Protein AF-A0A3S4U200-F1 (afdb_monomer_lite)

Sequence (75 aa):
MEAEEGDTVVLLGPSGAGKSTLIRTLNLLEVPTTGQLSIANNKFDLSKATANPNAIRQLRQDVGMVFNSIIFGRI

Secondary structure (DSSP, 8-state):
----TT--------TTSSHHHHHHHHTTSS--SS-EEEETTEEEEGGGGGG-HHHHHHHHHH-----SS------

pLDDT: mean 84.85, std 14.19, range [36.97, 95.31]

Radius of gyration: 13.08 Å; chains: 1; bounding box: 26×30×30 Å

Foldseek 3Di:
DDDDPPDDDDDDDDPPPCPVVVVCCLLPVDQDCADWDADLNAIDGSVCNVVDVPSSVVSPVSDDDDDDPDDDDDD

Organism: NCBI:txid758

Structure (mmCIF, N/CA/C/O backbone):
data_AF-A0A3S4U200-F1
#
_entry.id   AF-A0A3S4U200-F1
#
loop_
_atom_site.group_PDB
_atom_site.id
_atom_site.type_symbol
_atom_site.label_atom_id
_atom_site.label_alt_id
_atom_site.label_comp_id
_atom_site.label_asym_id
_atom_site.label_entity_id
_atom_site.label_seq_id
_atom_site.pdbx_PDB_ins_code
_atom_site.Cartn_x
_atom_site.Cartn_y
_atom_site.Cartn_z
_atom_site.occupancy
_atom_site.B_iso_or_equiv
_atom_site.auth_seq_id
_atom_site.auth_comp_id
_atom_site.auth_asym_id
_atom_site.auth_atom_id
_atom_site.pdbx_PDB_model_num
ATOM 1 N N . MET A 1 1 ? -9.204 0.096 -7.675 1.00 73.12 1 MET A N 1
ATOM 2 C CA . MET A 1 1 ? -9.413 -1.213 -7.029 1.00 73.12 1 MET A CA 1
ATOM 3 C C . MET A 1 1 ? -10.012 -0.905 -5.684 1.00 73.12 1 MET A C 1
ATOM 5 O O . MET A 1 1 ? -9.462 -0.059 -4.992 1.00 73.12 1 MET A O 1
ATOM 9 N N . GLU A 1 2 ? -11.141 -1.519 -5.380 1.00 82.31 2 GLU A N 1
ATOM 10 C CA . GLU A 1 2 ? -11.864 -1.353 -4.122 1.00 82.31 2 GLU A CA 1
ATOM 11 C C . GLU A 1 2 ? -11.954 -2.742 -3.487 1.00 82.31 2 GLU A C 1
ATOM 13 O O . GLU A 1 2 ? -11.997 -3.743 -4.207 1.00 82.31 2 GLU A O 1
ATOM 18 N N . ALA A 1 3 ? -11.849 -2.795 -2.166 1.00 89.25 3 ALA A N 1
ATOM 19 C CA . ALA A 1 3 ? -11.959 -4.005 -1.368 1.00 89.25 3 ALA A CA 1
ATOM 20 C C . ALA A 1 3 ? -12.724 -3.620 -0.108 1.00 89.25 3 ALA A C 1
ATOM 22 O O . ALA A 1 3 ? -12.388 -2.612 0.524 1.00 89.25 3 ALA A O 1
ATOM 23 N N . GLU A 1 4 ? -13.744 -4.396 0.216 1.00 91.69 4 GLU A N 1
ATOM 24 C CA . GLU A 1 4 ? -14.631 -4.124 1.336 1.00 91.69 4 GLU A CA 1
ATOM 25 C C . GLU A 1 4 ? -14.182 -4.889 2.583 1.00 91.69 4 GLU A C 1
ATOM 27 O O . GLU A 1 4 ? -13.374 -5.824 2.540 1.00 91.69 4 GLU A O 1
ATOM 32 N N . GLU A 1 5 ? -14.701 -4.481 3.737 1.00 90.44 5 GLU A N 1
ATOM 33 C CA . GLU A 1 5 ? -14.426 -5.184 4.983 1.00 90.44 5 GLU A CA 1
ATOM 34 C C . GLU A 1 5 ? -14.947 -6.631 4.920 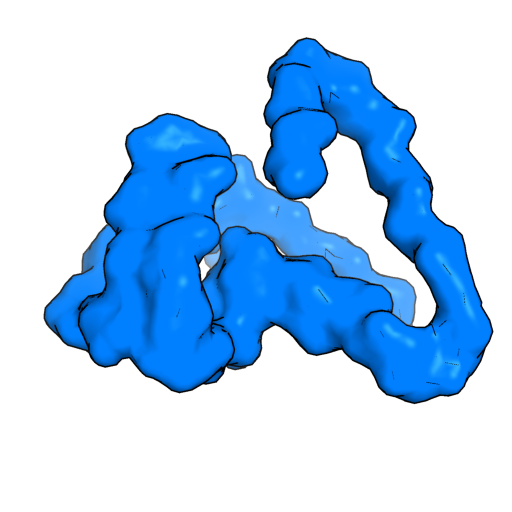1.00 90.44 5 GLU A C 1
ATOM 36 O O . GLU A 1 5 ? -16.104 -6.885 4.592 1.00 90.44 5 GLU A O 1
ATOM 41 N N . GLY A 1 6 ? -14.071 -7.588 5.241 1.00 93.25 6 GLY A N 1
ATOM 42 C CA . GLY A 1 6 ? -14.351 -9.024 5.144 1.00 93.25 6 GLY A CA 1
ATOM 43 C C . GLY A 1 6 ? -13.898 -9.675 3.833 1.00 93.25 6 GLY A C 1
ATOM 44 O O . GLY A 1 6 ? -13.850 -10.906 3.761 1.00 93.25 6 GLY A O 1
ATOM 45 N N . ASP A 1 7 ? -13.494 -8.891 2.830 1.00 94.38 7 ASP A N 1
ATOM 46 C CA . ASP A 1 7 ? -13.012 -9.445 1.568 1.00 94.38 7 ASP A CA 1
ATOM 47 C C . ASP A 1 7 ? -11.668 -10.161 1.729 1.00 94.38 7 ASP A C 1
ATOM 49 O O . ASP A 1 7 ? -10.705 -9.660 2.313 1.00 94.38 7 ASP A O 1
ATOM 53 N N . THR A 1 8 ? -11.572 -11.337 1.110 1.00 94.12 8 THR A N 1
ATOM 54 C CA . THR A 1 8 ? -10.291 -12.003 0.866 1.00 94.12 8 THR A CA 1
ATOM 55 C C . THR A 1 8 ? -9.904 -11.795 -0.588 1.00 94.12 8 THR A C 1
ATOM 57 O O . THR A 1 8 ? -10.460 -12.421 -1.490 1.00 94.12 8 THR A O 1
ATOM 60 N N . VAL A 1 9 ? -8.930 -10.916 -0.821 1.00 92.38 9 VAL A N 1
ATOM 61 C CA . VAL A 1 9 ? -8.497 -10.539 -2.169 1.00 92.38 9 VAL A CA 1
ATOM 62 C C . VAL A 1 9 ? -7.143 -11.157 -2.503 1.00 92.38 9 VAL A C 1
ATOM 64 O O . VAL A 1 9 ? -6.206 -11.111 -1.707 1.00 92.38 9 VAL A O 1
ATOM 67 N N . VAL A 1 10 ? -7.019 -11.709 -3.713 1.00 92.81 10 VAL A N 1
ATOM 68 C CA . VAL A 1 10 ? -5.770 -12.293 -4.219 1.00 92.81 10 VAL A CA 1
ATOM 69 C C . VAL A 1 10 ? -5.234 -11.452 -5.374 1.00 92.81 10 VAL A C 1
ATOM 71 O O . VAL A 1 10 ? -5.921 -11.228 -6.366 1.00 92.81 10 VAL A O 1
ATOM 74 N N . LEU A 1 11 ? -3.974 -11.023 -5.271 1.00 91.31 11 LEU A N 1
ATOM 75 C CA . LEU A 1 11 ? -3.277 -10.305 -6.336 1.00 91.31 11 LEU A CA 1
ATOM 76 C C . LEU A 1 11 ? -2.438 -11.272 -7.185 1.00 91.31 11 LEU A C 1
ATOM 78 O O . LEU A 1 11 ? -1.416 -11.791 -6.732 1.00 91.31 11 LEU A O 1
ATOM 82 N N . LEU A 1 12 ? -2.845 -11.479 -8.438 1.00 93.25 12 LEU A N 1
ATOM 83 C CA . LEU A 1 12 ? -2.187 -12.374 -9.395 1.00 93.25 12 LEU A CA 1
ATOM 84 C C . LEU A 1 12 ? -1.462 -11.592 -10.498 1.00 93.25 12 LEU A C 1
ATOM 86 O O . LEU A 1 12 ? -1.856 -10.491 -10.867 1.00 93.25 12 LEU A O 1
ATOM 90 N N . GLY A 1 13 ? -0.386 -12.169 -11.036 1.00 93.25 13 GLY A N 1
ATOM 91 C CA . GLY A 1 13 ? 0.371 -11.585 -12.148 1.00 93.25 13 GLY A CA 1
ATOM 92 C C . GLY A 1 13 ? 1.787 -12.157 -12.275 1.00 93.25 13 GLY A C 1
ATOM 93 O O . GLY A 1 13 ? 2.289 -12.752 -11.314 1.00 93.25 13 GLY A O 1
ATOM 94 N N . PRO A 1 14 ? 2.469 -11.961 -13.417 1.00 95.31 14 PRO A N 1
ATOM 95 C CA . PRO A 1 14 ? 3.814 -12.488 -13.653 1.00 95.31 14 PRO A CA 1
ATOM 96 C C . PRO A 1 14 ? 4.859 -11.877 -12.708 1.00 95.31 14 PRO A C 1
ATOM 98 O O . PRO A 1 14 ? 4.619 -10.866 -12.033 1.00 95.31 14 PRO A O 1
ATOM 101 N N . SER A 1 15 ? 6.032 -12.509 -12.612 1.00 92.69 15 SER A N 1
ATOM 102 C CA . SER A 1 15 ? 7.164 -11.921 -11.885 1.00 92.69 15 SER A CA 1
ATOM 103 C C . SER A 1 15 ? 7.518 -10.555 -12.481 1.00 92.69 15 SER A C 1
ATOM 105 O O . SER A 1 15 ? 7.432 -10.366 -13.689 1.00 92.69 15 SER A O 1
ATOM 107 N N . GLY A 1 16 ? 7.848 -9.583 -11.629 1.00 91.31 16 GLY A N 1
ATOM 108 C CA . GLY A 1 16 ? 8.133 -8.210 -12.063 1.00 91.31 16 GLY A CA 1
ATOM 109 C C . GLY A 1 16 ? 6.907 -7.334 -12.358 1.00 91.31 16 GLY A C 1
ATOM 110 O O . GLY A 1 16 ? 7.074 -6.135 -12.528 1.00 91.31 16 GLY A O 1
ATOM 111 N N . ALA A 1 17 ? 5.673 -7.855 -12.313 1.00 93.56 17 ALA A N 1
ATOM 112 C CA . ALA A 1 17 ? 4.454 -7.060 -12.548 1.00 93.56 17 ALA A CA 1
ATOM 113 C C . ALA A 1 17 ? 4.133 -6.004 -11.462 1.00 93.56 17 ALA A C 1
ATOM 115 O O . ALA A 1 17 ? 3.044 -5.443 -11.452 1.00 93.56 17 ALA A O 1
ATOM 116 N N . GLY A 1 18 ? 5.026 -5.780 -10.493 1.00 91.50 18 GLY A N 1
ATOM 117 C CA . GLY A 1 18 ? 4.828 -4.778 -9.440 1.00 91.50 18 GLY A CA 1
ATOM 118 C C . GLY A 1 18 ? 3.939 -5.209 -8.268 1.00 91.50 18 GLY A C 1
ATOM 119 O O . GLY A 1 18 ? 3.621 -4.384 -7.423 1.00 91.50 18 GLY A O 1
ATOM 120 N N . LYS A 1 19 ? 3.570 -6.493 -8.145 1.00 93.62 19 LYS A N 1
ATOM 121 C CA . LYS A 1 19 ? 2.709 -6.984 -7.045 1.00 93.62 19 LYS A CA 1
ATOM 122 C C . LYS A 1 19 ? 3.246 -6.631 -5.654 1.00 93.62 19 LYS A C 1
ATOM 124 O O . LYS A 1 19 ? 2.530 -6.087 -4.825 1.00 93.62 19 LYS A O 1
ATOM 129 N N . SER A 1 20 ? 4.523 -6.922 -5.401 1.00 91.06 20 SER A N 1
ATOM 130 C CA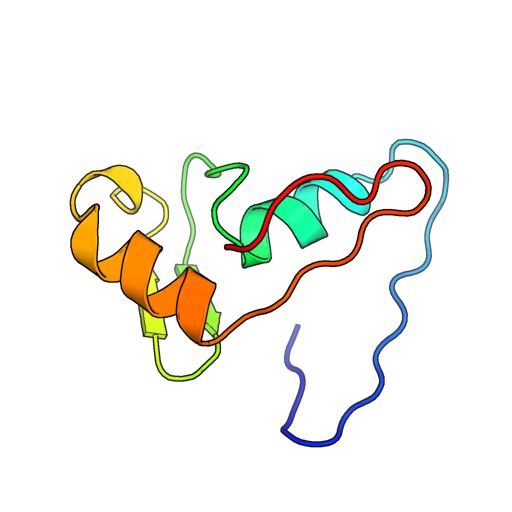 . SER A 1 20 ? 5.153 -6.620 -4.111 1.00 91.06 20 SER A CA 1
ATOM 131 C C . SER A 1 20 ? 5.306 -5.119 -3.877 1.00 91.06 20 SER A C 1
ATOM 133 O O . SER A 1 20 ? 5.172 -4.682 -2.741 1.00 91.06 20 SER A O 1
ATOM 135 N N . THR A 1 21 ? 5.553 -4.341 -4.934 1.00 91.81 21 THR A N 1
ATOM 136 C CA . THR A 1 21 ? 5.561 -2.872 -4.877 1.00 91.81 21 THR A CA 1
ATOM 137 C C . THR A 1 21 ? 4.192 -2.354 -4.452 1.00 91.81 21 THR A C 1
ATOM 139 O O . THR A 1 21 ? 4.106 -1.631 -3.468 1.00 91.81 21 THR A O 1
ATOM 142 N N . LEU A 1 22 ? 3.108 -2.827 -5.078 1.00 91.31 22 LEU A N 1
ATOM 143 C CA . LEU A 1 22 ? 1.747 -2.438 -4.706 1.00 91.31 22 LEU A CA 1
ATOM 144 C C . LEU A 1 22 ? 1.444 -2.736 -3.231 1.00 91.31 22 LEU A C 1
ATOM 146 O O . LEU A 1 22 ? 0.992 -1.848 -2.512 1.00 91.31 22 LEU A O 1
ATOM 150 N N . ILE A 1 23 ? 1.738 -3.950 -2.750 1.00 90.44 23 ILE A N 1
ATOM 151 C CA . ILE 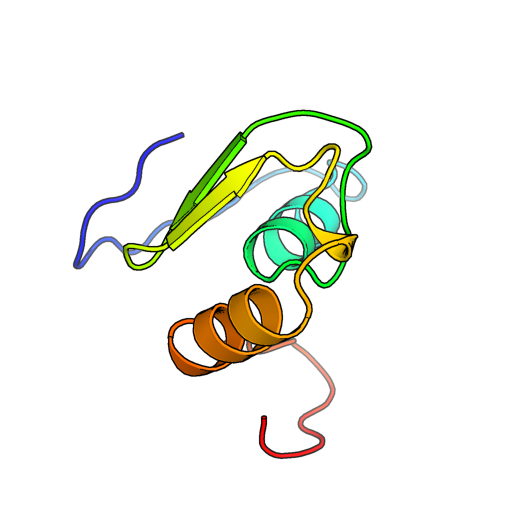A 1 23 ? 1.466 -4.309 -1.346 1.00 90.44 23 ILE A CA 1
ATOM 152 C C . ILE A 1 23 ? 2.305 -3.452 -0.376 1.00 90.44 23 ILE A C 1
ATOM 154 O O . ILE A 1 23 ? 1.809 -3.039 0.672 1.00 90.44 23 ILE A O 1
ATOM 158 N N . ARG A 1 24 ? 3.560 -3.126 -0.716 1.00 89.31 24 ARG A N 1
ATOM 159 C CA . ARG A 1 24 ? 4.385 -2.213 0.098 1.00 89.31 24 ARG A CA 1
ATOM 160 C C . ARG A 1 24 ? 3.868 -0.777 0.069 1.00 89.31 24 ARG A C 1
ATOM 162 O O . ARG A 1 24 ? 3.956 -0.093 1.089 1.00 89.31 24 ARG A O 1
ATOM 169 N N . THR A 1 25 ? 3.303 -0.331 -1.049 1.00 91.19 25 THR A N 1
ATOM 170 C CA . THR A 1 25 ? 2.667 0.985 -1.163 1.00 91.19 25 THR A CA 1
ATOM 171 C C . THR A 1 25 ? 1.419 1.107 -0.297 1.00 91.19 25 THR A C 1
ATOM 173 O O . THR A 1 25 ? 1.236 2.151 0.324 1.00 91.19 25 THR A O 1
ATOM 176 N N . LEU A 1 26 ? 0.616 0.047 -0.155 1.00 89.69 26 LEU A N 1
ATOM 177 C CA . LEU A 1 26 ? -0.554 0.060 0.739 1.00 89.69 26 LEU A CA 1
ATOM 178 C C . LEU A 1 26 ? -0.183 0.320 2.209 1.00 89.69 26 LEU A C 1
ATOM 180 O O . LEU A 1 26 ? -0.937 0.970 2.922 1.00 89.69 26 LEU A O 1
ATOM 184 N N . ASN A 1 27 ? 1.002 -0.122 2.641 1.00 87.75 27 ASN A N 1
ATOM 185 C CA . ASN A 1 27 ? 1.543 0.133 3.984 1.00 87.75 27 ASN A CA 1
ATOM 186 C C . ASN A 1 27 ? 2.457 1.369 4.068 1.00 87.75 27 ASN A C 1
ATOM 188 O O . ASN A 1 27 ? 3.109 1.598 5.095 1.00 87.75 27 ASN A O 1
ATOM 192 N N . LEU A 1 28 ? 2.560 2.143 2.980 1.00 89.38 28 LEU A N 1
ATOM 193 C CA . LEU A 1 28 ? 3.494 3.265 2.836 1.00 89.38 28 LEU A CA 1
ATOM 194 C C . LEU A 1 28 ? 4.938 2.890 3.233 1.00 89.38 28 LEU A C 1
ATOM 196 O O . LEU A 1 28 ? 5.667 3.679 3.840 1.00 89.38 28 LEU A O 1
ATOM 200 N N . LEU A 1 29 ? 5.349 1.654 2.933 1.00 87.69 29 LEU A N 1
ATOM 201 C CA . LEU A 1 29 ? 6.751 1.222 2.975 1.00 87.69 29 LEU A CA 1
ATOM 202 C C . LEU A 1 29 ? 7.488 1.660 1.704 1.00 87.69 29 LEU A C 1
ATOM 204 O O . LEU A 1 29 ? 8.685 1.924 1.743 1.00 87.69 29 LEU A O 1
ATOM 208 N N . GLU A 1 30 ? 6.753 1.767 0.598 1.00 88.31 30 GLU A N 1
ATOM 209 C CA . GLU A 1 30 ? 7.208 2.328 -0.670 1.00 88.31 30 GLU A CA 1
ATOM 210 C C . GLU A 1 30 ? 6.236 3.440 -1.080 1.00 88.31 30 GLU A C 1
ATOM 212 O O . GLU A 1 30 ? 5.065 3.175 -1.355 1.00 88.31 30 GLU A O 1
ATOM 217 N N . VAL A 1 31 ? 6.693 4.693 -1.065 1.00 88.44 31 VAL A N 1
ATOM 218 C CA . VAL A 1 31 ? 5.841 5.858 -1.348 1.00 88.44 31 VAL A CA 1
ATOM 219 C C . VAL A 1 31 ? 5.947 6.209 -2.834 1.00 88.44 31 VAL A C 1
ATOM 221 O O . VAL A 1 31 ? 7.039 6.561 -3.286 1.00 88.44 31 VAL A O 1
ATOM 224 N N . PRO A 1 32 ? 4.855 6.119 -3.612 1.00 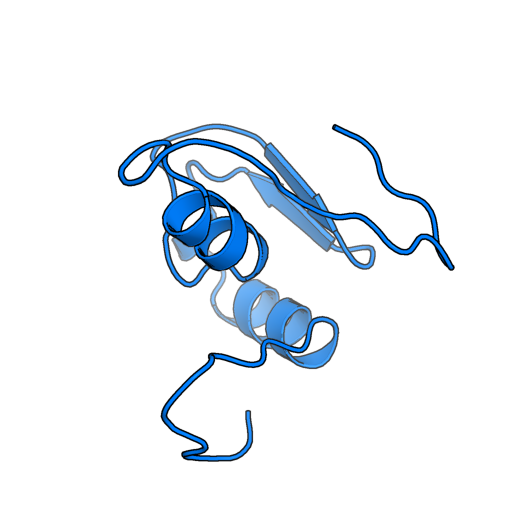88.19 32 PRO A N 1
ATOM 225 C CA . PRO A 1 32 ? 4.872 6.513 -5.012 1.00 88.19 32 PRO A CA 1
ATOM 226 C C . PRO A 1 32 ? 4.923 8.039 -5.135 1.00 88.19 32 PRO A C 1
ATOM 228 O O . PRO A 1 32 ? 4.582 8.770 -4.210 1.00 88.19 32 PRO A O 1
ATOM 231 N N . THR A 1 33 ? 5.328 8.532 -6.303 1.00 89.31 33 THR A N 1
ATOM 232 C CA . THR A 1 33 ? 5.535 9.970 -6.535 1.00 89.31 33 THR A CA 1
ATOM 233 C C . THR A 1 33 ? 4.244 10.788 -6.448 1.00 89.31 33 THR A C 1
ATOM 235 O O . THR A 1 33 ? 4.270 11.940 -6.024 1.00 89.31 33 THR A O 1
ATOM 238 N N . THR A 1 34 ? 3.112 10.217 -6.864 1.00 93.06 34 THR A N 1
ATOM 239 C CA . THR A 1 34 ? 1.801 10.877 -6.888 1.00 93.06 34 THR A CA 1
ATOM 240 C C . THR A 1 34 ? 0.678 9.858 -6.691 1.00 93.06 34 THR A C 1
ATOM 242 O O . THR A 1 34 ? 0.903 8.647 -6.727 1.00 93.06 34 THR A O 1
ATOM 245 N N . GLY A 1 35 ? -0.544 10.352 -6.486 1.00 91.12 35 GLY A N 1
ATOM 246 C CA . GLY A 1 35 ? -1.749 9.536 -6.360 1.00 91.12 35 GLY A CA 1
ATOM 247 C C . GLY A 1 35 ? -2.436 9.711 -5.012 1.00 91.12 35 GLY A C 1
ATOM 248 O O . GLY A 1 35 ? -2.044 10.545 -4.198 1.00 91.12 35 GLY A O 1
ATOM 249 N N . GLN A 1 36 ? -3.484 8.926 -4.791 1.00 92.50 36 GLN A N 1
ATOM 250 C CA . GLN A 1 36 ? -4.267 8.951 -3.560 1.00 92.50 36 GLN A CA 1
ATOM 251 C C . GLN A 1 36 ? -4.427 7.532 -3.025 1.00 92.50 36 GLN A C 1
ATOM 253 O O . GLN A 1 36 ? -4.610 6.592 -3.799 1.00 92.50 36 GLN A O 1
ATOM 258 N N . LEU A 1 37 ? -4.362 7.391 -1.705 1.00 91.31 37 LEU A N 1
ATOM 259 C CA . LEU A 1 37 ? -4.585 6.134 -0.998 1.00 91.31 37 LEU A CA 1
ATOM 260 C C . LEU A 1 37 ? -5.644 6.353 0.081 1.00 91.31 37 LEU A C 1
ATOM 262 O O . LEU A 1 37 ? -5.517 7.263 0.897 1.00 91.31 37 LEU A O 1
ATOM 266 N N . SER A 1 38 ? -6.667 5.504 0.087 1.00 92.25 38 SER A N 1
ATOM 267 C CA . SER A 1 38 ? -7.682 5.440 1.136 1.00 92.25 38 SER A CA 1
ATOM 268 C C . SER A 1 38 ? -7.717 4.014 1.671 1.00 92.25 38 SER A C 1
ATOM 270 O O . SER A 1 38 ? -8.002 3.094 0.909 1.00 92.25 38 SER A O 1
ATOM 272 N N . ILE A 1 39 ? -7.375 3.819 2.943 1.00 90.50 39 ILE A N 1
ATOM 273 C CA . ILE A 1 39 ? -7.262 2.492 3.566 1.00 90.50 39 ILE A CA 1
ATOM 274 C C . ILE A 1 39 ? -7.460 2.608 5.079 1.00 90.50 39 ILE A C 1
ATOM 276 O O . ILE A 1 39 ? -6.971 3.560 5.682 1.00 90.50 39 ILE A O 1
ATOM 280 N N . ALA A 1 40 ? -8.176 1.660 5.692 1.00 88.19 40 ALA A N 1
ATOM 281 C CA . ALA A 1 40 ? -8.407 1.612 7.141 1.00 88.19 40 ALA A CA 1
ATOM 282 C C . ALA A 1 40 ? -8.814 2.980 7.739 1.00 88.19 40 ALA A C 1
ATOM 284 O O . ALA A 1 40 ? -8.215 3.450 8.698 1.00 88.19 40 ALA A O 1
ATOM 285 N N . ASN A 1 41 ? -9.780 3.672 7.118 1.00 89.38 41 ASN A N 1
ATOM 286 C CA . ASN A 1 41 ? -10.241 5.026 7.484 1.00 89.38 41 ASN A CA 1
ATOM 287 C C . ASN A 1 41 ? -9.203 6.163 7.387 1.00 89.38 41 ASN A C 1
ATOM 289 O O . ASN A 1 41 ? -9.512 7.312 7.704 1.00 89.38 41 ASN A O 1
ATOM 293 N N . ASN A 1 42 ? -8.002 5.888 6.885 1.00 89.44 42 ASN A N 1
ATOM 294 C CA . ASN A 1 42 ? -6.967 6.878 6.631 1.00 89.44 42 ASN A CA 1
ATOM 295 C C . ASN A 1 42 ? -6.980 7.307 5.154 1.00 89.44 42 ASN A C 1
ATOM 297 O O . ASN A 1 42 ? -7.196 6.488 4.259 1.00 89.44 42 ASN A O 1
ATOM 301 N N . LYS A 1 43 ? -6.709 8.592 4.887 1.00 92.25 43 LYS A N 1
ATOM 302 C CA . LYS A 1 43 ? -6.577 9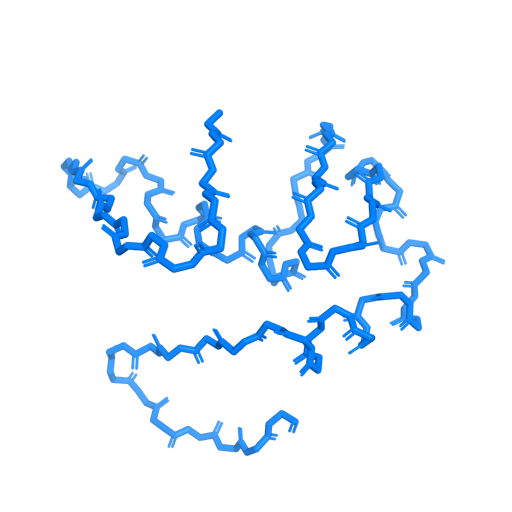.149 3.530 1.00 92.25 43 LYS A CA 1
ATOM 303 C C . LYS A 1 43 ? -5.230 9.838 3.365 1.00 92.25 43 LYS A C 1
ATOM 305 O O . LYS A 1 43 ? -4.872 10.700 4.165 1.00 92.25 43 LYS A O 1
ATOM 310 N N . PHE A 1 44 ? -4.523 9.498 2.295 1.00 91.88 44 PHE A N 1
ATOM 311 C CA . PHE A 1 44 ? -3.208 10.037 1.976 1.00 91.88 44 PHE A CA 1
ATOM 312 C C . PHE A 1 44 ? -3.179 10.598 0.557 1.00 91.88 44 PHE A C 1
ATOM 314 O O . PHE A 1 44 ? -3.538 9.916 -0.403 1.00 91.88 44 PHE A O 1
ATOM 321 N N . ASP A 1 45 ? -2.678 11.825 0.433 1.00 92.81 45 ASP A N 1
ATOM 322 C CA . ASP A 1 45 ? -2.111 12.336 -0.813 1.00 92.81 45 ASP A CA 1
ATOM 323 C C . ASP A 1 45 ? -0.667 11.830 -0.901 1.00 92.81 45 ASP A C 1
ATOM 325 O O . ASP A 1 45 ? 0.192 12.225 -0.106 1.00 92.81 45 ASP A O 1
ATOM 329 N N . LEU A 1 46 ? -0.402 10.925 -1.843 1.00 89.56 46 LEU A N 1
ATOM 330 C CA . LEU A 1 46 ? 0.879 10.225 -1.944 1.00 89.56 46 LEU A CA 1
ATOM 331 C C . LEU A 1 46 ? 2.026 11.165 -2.326 1.00 89.56 46 LEU A C 1
ATOM 333 O O . LEU A 1 46 ? 3.158 10.925 -1.917 1.00 89.56 46 LEU A O 1
ATOM 337 N N . SER A 1 47 ? 1.726 12.299 -2.970 1.00 88.50 47 SER A N 1
ATOM 33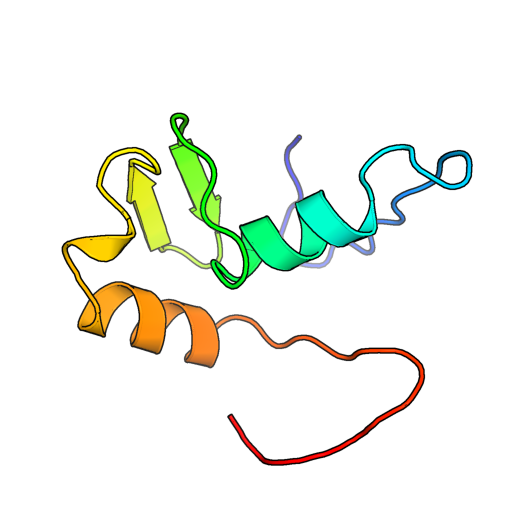8 C CA . SER A 1 47 ? 2.728 13.339 -3.245 1.00 88.50 47 SER A CA 1
ATOM 339 C C . SER A 1 47 ? 3.270 14.012 -1.976 1.00 88.50 47 SER A C 1
ATOM 341 O O . SER A 1 47 ? 4.330 14.637 -2.000 1.00 88.50 47 SER A O 1
ATOM 343 N N . LYS A 1 48 ? 2.554 13.873 -0.852 1.00 88.50 48 LYS A N 1
ATOM 344 C CA . LYS A 1 48 ? 2.882 14.473 0.449 1.00 88.50 48 LYS A CA 1
ATOM 345 C C . LYS A 1 48 ? 2.878 13.454 1.584 1.00 88.50 48 LYS A C 1
ATOM 347 O O . LYS A 1 48 ? 2.939 13.850 2.746 1.00 88.50 48 LYS A O 1
ATOM 352 N N . ALA A 1 49 ? 2.810 12.155 1.288 1.00 79.69 49 ALA A N 1
ATOM 353 C CA . ALA A 1 49 ? 2.628 11.129 2.314 1.00 79.69 49 ALA A CA 1
ATOM 354 C C . ALA A 1 49 ? 3.741 11.154 3.375 1.00 79.69 49 ALA A C 1
ATOM 356 O O . ALA A 1 49 ? 3.474 10.925 4.551 1.00 79.69 49 ALA A O 1
ATOM 357 N N . THR A 1 50 ? 4.969 11.522 2.997 1.00 80.00 50 THR A N 1
ATOM 358 C CA . THR A 1 50 ? 6.115 11.643 3.914 1.00 80.00 50 THR A CA 1
ATOM 359 C C . THR A 1 50 ? 6.072 12.875 4.824 1.00 80.00 50 THR A C 1
ATOM 361 O O . THR A 1 50 ? 6.833 12.938 5.787 1.00 80.00 50 THR A O 1
ATOM 364 N N . ALA A 1 51 ? 5.181 13.840 4.572 1.00 82.44 51 ALA A N 1
ATOM 365 C CA . ALA A 1 51 ? 5.088 15.076 5.349 1.00 82.44 51 ALA A CA 1
ATOM 366 C C . ALA A 1 51 ? 4.453 14.880 6.738 1.00 82.44 51 ALA A C 1
ATOM 368 O O . ALA A 1 51 ? 4.605 15.745 7.598 1.00 82.44 51 ALA A O 1
ATOM 369 N N . ASN A 1 52 ? 3.754 13.761 6.977 1.00 86.38 52 ASN A N 1
ATOM 370 C CA . ASN A 1 52 ? 3.115 13.471 8.263 1.00 86.38 52 ASN A CA 1
ATOM 371 C C . ASN A 1 52 ? 3.487 12.072 8.801 1.00 86.38 52 ASN A C 1
ATOM 373 O O . ASN A 1 52 ? 2.745 11.105 8.607 1.00 86.38 52 ASN A O 1
ATOM 377 N N . PRO A 1 53 ? 4.613 11.954 9.531 1.00 87.50 53 PRO A N 1
ATOM 378 C CA . PRO A 1 53 ? 5.063 10.690 10.119 1.00 87.50 53 PRO A CA 1
ATOM 379 C C . PRO A 1 53 ? 4.074 10.071 11.117 1.00 87.50 53 PRO A C 1
ATOM 381 O O . PRO A 1 53 ? 3.996 8.847 11.220 1.00 87.50 53 PRO A O 1
ATOM 384 N N . ASN A 1 54 ? 3.301 10.893 11.835 1.00 90.94 54 ASN A N 1
ATOM 385 C CA . ASN A 1 54 ? 2.312 10.409 12.802 1.00 90.94 54 ASN A CA 1
ATOM 386 C C . ASN A 1 54 ? 1.153 9.694 12.102 1.00 90.94 54 ASN A C 1
ATOM 388 O O . ASN A 1 54 ? 0.729 8.637 12.559 1.00 90.94 54 ASN A O 1
ATOM 392 N N . ALA A 1 55 ? 0.695 10.220 10.963 1.00 88.94 55 ALA A N 1
ATOM 393 C CA . ALA A 1 55 ? -0.333 9.567 10.155 1.00 88.94 55 ALA A CA 1
ATOM 394 C C . ALA A 1 55 ? 0.153 8.222 9.587 1.00 88.94 55 ALA A C 1
ATOM 396 O O . ALA A 1 55 ? -0.584 7.241 9.611 1.00 88.94 55 ALA A O 1
ATOM 397 N N . ILE A 1 56 ? 1.416 8.140 9.145 1.00 89.44 56 ILE A N 1
ATOM 398 C CA . ILE A 1 56 ? 2.014 6.867 8.703 1.00 89.44 56 ILE A CA 1
ATOM 399 C C . ILE A 1 56 ? 2.070 5.863 9.861 1.00 89.44 56 ILE A C 1
ATOM 401 O O . ILE A 1 56 ? 1.781 4.681 9.674 1.00 89.44 56 ILE A O 1
ATOM 405 N N . ARG A 1 57 ? 2.456 6.314 11.060 1.00 90.19 57 ARG A N 1
ATOM 406 C CA . ARG A 1 57 ? 2.501 5.452 12.246 1.00 90.19 57 ARG A CA 1
ATOM 407 C C . ARG A 1 57 ? 1.113 4.915 12.593 1.00 90.19 57 ARG A C 1
ATOM 409 O O . ARG A 1 57 ? 1.010 3.722 12.847 1.00 90.19 57 ARG A O 1
ATOM 416 N N . GLN A 1 58 ? 0.087 5.766 12.568 1.00 91.19 58 GLN A N 1
ATOM 417 C CA . GLN A 1 58 ? -1.298 5.363 12.821 1.00 91.19 58 GLN A CA 1
ATOM 418 C C . GLN A 1 58 ? -1.756 4.299 11.817 1.00 91.19 58 GLN A C 1
ATOM 420 O O . GLN A 1 58 ? -2.191 3.228 12.222 1.00 91.19 58 GLN A O 1
ATOM 425 N N . LEU A 1 59 ? -1.532 4.530 10.519 1.00 90.88 59 LEU A N 1
ATOM 426 C CA . LEU A 1 59 ? -1.854 3.555 9.473 1.00 90.88 59 LEU A CA 1
ATOM 427 C C . LEU A 1 59 ? -1.233 2.177 9.744 1.00 90.88 59 LEU A C 1
ATOM 429 O O . LEU A 1 59 ? -1.888 1.154 9.580 1.00 90.88 59 LEU A O 1
ATOM 433 N N . ARG A 1 60 ? 0.037 2.139 10.159 1.00 89.56 60 ARG A N 1
ATOM 434 C CA . ARG A 1 60 ? 0.759 0.882 10.426 1.00 89.56 60 ARG A CA 1
ATOM 435 C C . ARG A 1 60 ? 0.288 0.158 11.690 1.00 89.56 60 ARG A C 1
ATOM 437 O O . ARG A 1 60 ? 0.645 -0.999 11.876 1.00 89.56 60 ARG A O 1
ATOM 444 N N . GLN A 1 61 ? -0.478 0.821 12.556 1.00 90.69 61 GLN A N 1
ATOM 445 C CA . GLN A 1 61 ? -1.171 0.168 13.669 1.00 90.69 61 GLN A CA 1
ATOM 446 C C . GLN A 1 61 ? -2.483 -0.476 13.211 1.00 90.69 61 GLN A C 1
ATOM 448 O O . GLN A 1 61 ? -2.874 -1.501 13.764 1.00 90.69 61 GLN A O 1
ATOM 453 N N . ASP A 1 62 ? -3.118 0.091 12.183 1.00 90.00 62 ASP A N 1
ATOM 454 C CA . ASP A 1 62 ? -4.384 -0.397 11.634 1.00 90.00 62 ASP A CA 1
ATOM 455 C C . ASP A 1 62 ? -4.179 -1.489 10.563 1.00 90.00 62 ASP A C 1
ATOM 457 O O . ASP A 1 62 ? -5.049 -2.335 10.355 1.00 90.00 62 ASP A O 1
ATOM 461 N N . VAL A 1 63 ? -3.026 -1.495 9.882 1.00 89.75 63 VAL A N 1
ATOM 462 C CA . VAL A 1 63 ? -2.715 -2.425 8.786 1.00 89.75 63 VAL A CA 1
ATOM 463 C C . VAL A 1 63 ? -1.504 -3.293 9.126 1.00 89.75 63 VAL A C 1
ATOM 465 O O . VAL A 1 63 ? -0.376 -2.817 9.252 1.00 89.75 63 VAL A O 1
ATOM 468 N N . GLY A 1 64 ? -1.733 -4.604 9.228 1.00 87.69 64 GLY A N 1
ATOM 469 C CA . GLY A 1 64 ? -0.682 -5.606 9.398 1.00 87.69 64 GLY A CA 1
ATOM 470 C C . GLY A 1 64 ? -0.155 -6.132 8.063 1.00 87.69 64 GLY A C 1
ATOM 471 O O . GLY A 1 64 ? -0.917 -6.367 7.125 1.00 87.69 64 GLY A O 1
ATOM 472 N N . MET A 1 65 ? 1.154 -6.380 7.980 1.00 86.88 65 MET A N 1
ATOM 473 C CA . MET A 1 65 ? 1.784 -6.996 6.812 1.00 86.88 65 MET A CA 1
ATOM 474 C C . MET A 1 65 ? 2.638 -8.194 7.218 1.00 86.88 65 MET A C 1
ATOM 476 O O . MET A 1 65 ? 3.494 -8.083 8.091 1.00 86.88 65 MET A O 1
ATOM 480 N N . VAL A 1 66 ? 2.444 -9.326 6.540 1.00 84.31 66 VAL A N 1
ATOM 481 C CA . VAL A 1 66 ? 3.263 -10.533 6.712 1.00 84.31 66 VAL A CA 1
ATOM 482 C C . VAL A 1 66 ? 4.018 -10.808 5.416 1.00 84.31 66 VAL A C 1
ATOM 484 O O . VAL A 1 66 ? 3.417 -10.921 4.348 1.00 84.31 66 VAL A O 1
ATOM 487 N N . PHE A 1 67 ? 5.343 -10.924 5.502 1.00 75.75 67 PHE A N 1
ATOM 488 C CA . PHE A 1 67 ? 6.195 -11.318 4.381 1.00 75.75 67 PHE A CA 1
ATOM 489 C C . PHE A 1 67 ? 6.523 -12.811 4.460 1.00 75.75 67 PHE A C 1
ATOM 491 O O . PHE A 1 67 ? 6.823 -13.337 5.532 1.00 75.75 67 PHE A O 1
ATOM 498 N N . ASN A 1 68 ? 6.517 -13.494 3.314 1.00 60.66 68 ASN A N 1
ATOM 499 C CA . ASN A 1 68 ? 7.061 -14.845 3.229 1.00 60.66 68 ASN A CA 1
ATOM 500 C C . ASN A 1 68 ? 8.600 -14.748 3.317 1.00 60.66 68 ASN A C 1
ATOM 502 O O . ASN A 1 68 ? 9.218 -14.099 2.476 1.00 60.66 68 ASN A O 1
ATOM 506 N N . SER A 1 69 ? 9.179 -15.348 4.366 1.00 53.22 69 SER A N 1
ATOM 507 C CA . SER A 1 69 ? 10.595 -15.297 4.776 1.00 53.22 69 SER A CA 1
ATOM 508 C C . SER A 1 69 ? 11.114 -13.947 5.317 1.00 53.22 69 SER A C 1
ATOM 510 O O . SER A 1 69 ? 11.901 -13.260 4.671 1.00 53.22 69 SER A O 1
ATOM 512 N N . ILE A 1 70 ? 10.691 -13.606 6.539 1.00 44.34 70 ILE A N 1
ATOM 513 C CA . ILE A 1 70 ? 11.477 -13.256 7.750 1.00 44.34 70 ILE A CA 1
ATOM 514 C C . ILE A 1 70 ? 10.464 -12.623 8.714 1.00 44.34 70 ILE A C 1
ATOM 516 O O . ILE A 1 70 ? 10.003 -11.501 8.516 1.00 44.34 70 ILE A O 1
ATOM 520 N N . ILE A 1 71 ? 10.103 -13.359 9.765 1.00 46.03 71 ILE A N 1
ATOM 521 C CA . ILE A 1 71 ? 9.479 -12.773 10.951 1.00 46.03 71 ILE A CA 1
ATOM 522 C C . ILE A 1 71 ? 10.616 -12.082 11.705 1.00 46.03 71 ILE A C 1
ATOM 524 O O . ILE A 1 71 ? 11.432 -12.751 12.335 1.00 46.03 71 ILE A O 1
ATOM 528 N N . PHE A 1 72 ? 10.694 -10.756 11.629 1.00 40.66 72 PHE A N 1
ATOM 529 C CA . PHE A 1 72 ? 11.468 -9.977 12.589 1.00 40.66 72 PHE A CA 1
ATOM 530 C C . PHE A 1 72 ? 10.662 -8.765 13.030 1.00 40.66 72 PHE A C 1
ATOM 532 O O . PHE A 1 72 ? 10.390 -7.872 12.238 1.00 40.66 72 PHE A O 1
ATOM 539 N N . GLY A 1 73 ? 10.349 -8.747 14.325 1.00 40.03 73 GLY A N 1
ATOM 540 C CA . GLY A 1 73 ? 10.041 -7.529 15.061 1.00 40.03 73 GLY A CA 1
ATOM 541 C C . GLY A 1 73 ? 8.601 -7.048 14.950 1.00 40.03 73 GLY A C 1
ATOM 542 O O . GLY A 1 73 ? 8.111 -6.711 13.883 1.00 40.03 73 GLY A O 1
ATOM 543 N N . ARG A 1 74 ? 7.956 -6.974 16.112 1.00 36.97 74 ARG A N 1
ATOM 544 C CA . ARG A 1 74 ? 6.714 -6.239 16.362 1.00 36.97 74 ARG A CA 1
ATOM 545 C C . ARG A 1 74 ? 6.767 -4.854 15.700 1.00 36.97 74 ARG A C 1
ATOM 547 O O . ARG A 1 74 ? 7.758 -4.144 15.873 1.00 36.97 74 ARG A O 1
ATOM 554 N N . ILE A 1 75 ? 5.696 -4.512 14.986 1.00 45.16 75 ILE A N 1
ATOM 555 C CA . ILE A 1 75 ? 5.340 -3.136 14.614 1.00 45.16 75 ILE A CA 1
ATOM 556 C C . ILE A 1 75 ? 4.721 -2.454 15.839 1.00 45.16 75 ILE A C 1
ATOM 558 O O . ILE A 1 75 ? 4.051 -3.174 16.621 1.00 45.16 75 ILE A O 1
#

InterPro domains:
  IPR003439 ABC transporter-like, ATP-binding domain [PF00005] (2-68)
  IPR027417 P-loop containing nucleoside triphosphate hydrolase [G3DSA:3.40.50.300] (1-73)
  IPR027417 P-loop containing nucleoside triphosphate hydrolase [SSF52540] (2-69)
  IPR050086 Methionine import ATP-binding protein MetN-like [PTHR43166] (2-69)